Protein AF-M1CJT8-F1 (afdb_monomer_lite)

Secondary structure (DSSP, 8-state):
-HHHHHHHHHHHHHH-TTSSS--HHHHHHHHTTT---TTHHHHHHHHHHTS--

Organism: Solanum tuberosum (NCBI:txid4113)

pLDDT: mean 84.46, std 11.31, range [55.97, 93.94]

Sequence (53 aa):
MVDELQERIMEEAHSSRYYIHPGSTKMYRDLREVYWWSSMKKGIAEFVAKCPN

Structure (mmCIF, N/CA/C/O backbone):
data_AF-M1CJT8-F1
#
_entry.id   AF-M1CJT8-F1
#
loop_
_atom_site.group_PDB
_atom_site.id
_atom_site.type_symbol
_atom_site.label_atom_id
_atom_site.label_alt_id
_atom_site.label_comp_id
_atom_site.label_asym_id
_atom_site.label_entity_id
_atom_site.label_seq_id
_atom_site.pdbx_PDB_ins_code
_atom_site.Cartn_x
_atom_site.Cartn_y
_atom_site.Cartn_z
_atom_site.occupancy
_atom_site.B_iso_or_equiv
_atom_site.auth_seq_id
_atom_site.auth_comp_id
_atom_site.auth_asym_id
_atom_site.auth_atom_id
_atom_site.pdbx_PDB_model_num
ATOM 1 N N . MET A 1 1 ? 1.870 -7.194 14.207 1.00 55.97 1 MET A N 1
ATOM 2 C CA . MET A 1 1 ? 0.441 -7.577 14.137 1.00 55.97 1 MET A CA 1
ATOM 3 C C . MET A 1 1 ? -0.375 -6.765 13.130 1.00 55.97 1 MET A C 1
ATOM 5 O O . MET A 1 1 ? -0.898 -7.391 12.222 1.00 55.97 1 MET A O 1
ATOM 9 N N . VAL A 1 2 ? -0.516 -5.429 13.231 1.00 60.72 2 VAL A N 1
ATOM 10 C CA . VAL A 1 2 ? -1.256 -4.646 12.201 1.00 60.72 2 VAL A CA 1
ATOM 11 C C . VAL A 1 2 ? -0.422 -4.453 10.928 1.00 60.72 2 VAL A C 1
ATOM 13 O O . VAL A 1 2 ? -0.951 -4.597 9.828 1.00 60.72 2 VAL A O 1
ATOM 16 N N . ASP A 1 3 ? 0.885 -4.231 11.078 1.00 73.00 3 ASP A N 1
ATOM 17 C CA . ASP A 1 3 ? 1.789 -4.006 9.941 1.00 73.00 3 ASP A CA 1
ATOM 18 C C . ASP A 1 3 ? 2.012 -5.281 9.105 1.00 73.00 3 ASP A C 1
ATOM 20 O O . ASP A 1 3 ? 1.960 -5.230 7.881 1.00 73.00 3 ASP A O 1
ATOM 24 N N . GLU A 1 4 ? 2.129 -6.451 9.748 1.00 86.06 4 GLU A N 1
ATOM 25 C CA . GLU A 1 4 ? 2.301 -7.748 9.061 1.00 86.06 4 GLU A CA 1
ATOM 26 C C . GLU A 1 4 ? 1.073 -8.144 8.226 1.00 86.06 4 GLU A C 1
ATOM 28 O O . GLU A 1 4 ? 1.202 -8.778 7.181 1.00 86.06 4 GLU A O 1
ATOM 33 N N . LEU A 1 5 ? -0.140 -7.784 8.668 1.00 90.38 5 LEU A N 1
ATOM 34 C CA . LEU A 1 5 ? -1.355 -8.055 7.895 1.00 90.38 5 LEU A CA 1
ATOM 35 C C . LEU A 1 5 ? -1.405 -7.186 6.634 1.00 90.38 5 LEU A C 1
ATOM 37 O O . LEU A 1 5 ? -1.736 -7.685 5.560 1.00 90.38 5 LEU A O 1
ATOM 41 N N . GLN A 1 6 ? -1.066 -5.900 6.759 1.00 90.88 6 GLN A N 1
ATOM 42 C CA . GLN A 1 6 ? -1.011 -4.986 5.617 1.00 90.88 6 GLN A CA 1
ATOM 43 C C . GLN A 1 6 ? 0.046 -5.435 4.608 1.00 90.88 6 GLN A C 1
ATOM 45 O O . GLN A 1 6 ? -0.226 -5.438 3.410 1.00 90.88 6 GLN A O 1
ATOM 50 N N . GLU A 1 7 ? 1.218 -5.854 5.084 1.00 89.94 7 GLU A N 1
ATOM 51 C CA . GLU A 1 7 ? 2.299 -6.359 4.239 1.00 89.94 7 GLU A CA 1
ATOM 52 C C . GLU A 1 7 ? 1.869 -7.596 3.447 1.00 89.94 7 GLU A C 1
ATOM 54 O O . GLU A 1 7 ? 1.976 -7.591 2.224 1.00 89.94 7 GLU A O 1
ATOM 59 N N . ARG A 1 8 ? 1.248 -8.591 4.093 1.00 91.50 8 ARG A N 1
ATOM 60 C CA . ARG A 1 8 ? 0.742 -9.794 3.406 1.00 91.50 8 ARG A CA 1
ATOM 61 C C . ARG A 1 8 ? -0.322 -9.492 2.351 1.00 91.50 8 ARG A C 1
ATOM 63 O O . ARG A 1 8 ? -0.308 -10.088 1.278 1.00 91.50 8 ARG A O 1
ATOM 70 N N . ILE A 1 9 ? -1.235 -8.562 2.638 1.00 92.00 9 ILE A N 1
ATOM 71 C CA . ILE A 1 9 ? -2.250 -8.117 1.668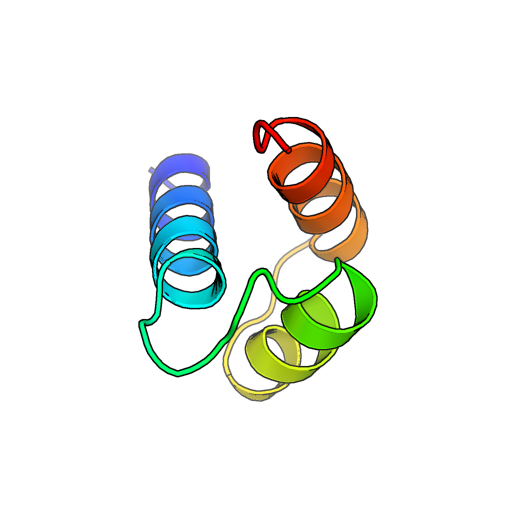 1.00 92.00 9 ILE A CA 1
ATOM 72 C C . ILE A 1 9 ? -1.573 -7.453 0.460 1.00 92.00 9 ILE A C 1
ATOM 74 O O . ILE A 1 9 ? -1.963 -7.684 -0.686 1.00 92.00 9 ILE A O 1
ATOM 78 N N . MET A 1 10 ? -0.556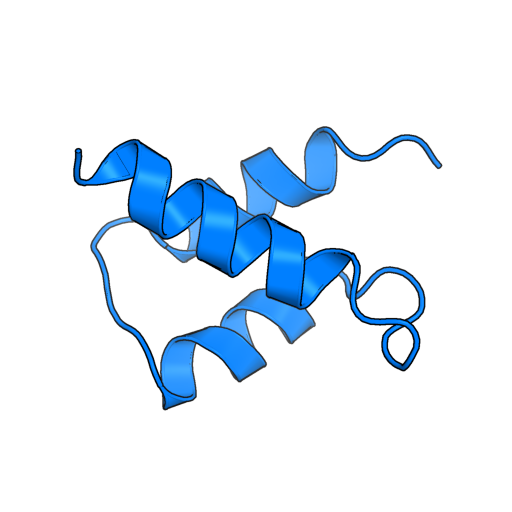 -6.624 0.708 1.00 90.75 10 MET A N 1
ATOM 79 C CA . MET A 1 10 ? 0.198 -5.954 -0.347 1.00 90.75 10 MET A CA 1
ATOM 80 C C . MET A 1 10 ? 1.013 -6.947 -1.192 1.00 90.75 10 MET A C 1
ATOM 82 O O . MET A 1 10 ? 0.996 -6.844 -2.419 1.00 90.75 10 MET A O 1
ATOM 86 N N . GLU A 1 11 ? 1.649 -7.941 -0.570 1.00 89.88 11 GLU A N 1
ATOM 87 C CA . GLU A 1 11 ? 2.362 -9.028 -1.253 1.00 89.88 11 GLU A CA 1
ATOM 88 C C . GLU A 1 11 ? 1.448 -9.845 -2.165 1.00 89.88 11 GLU A C 1
ATOM 90 O O . GLU A 1 11 ? 1.805 -10.095 -3.318 1.00 89.88 11 GLU A O 1
ATOM 95 N N . GLU A 1 12 ? 0.263 -10.229 -1.687 1.00 88.31 12 GLU A N 1
ATOM 96 C CA . GLU A 1 12 ? -0.708 -10.992 -2.475 1.00 88.31 12 GLU A CA 1
ATOM 97 C C . GLU A 1 12 ? -1.221 -10.183 -3.676 1.00 88.31 12 GLU A C 1
ATOM 99 O O . GLU A 1 12 ? -1.250 -10.684 -4.804 1.00 88.31 12 GLU A O 1
ATOM 104 N N . ALA A 1 13 ? -1.554 -8.905 -3.465 1.00 87.44 13 ALA A N 1
ATOM 105 C CA . ALA A 1 13 ? -2.014 -8.018 -4.531 1.00 87.44 13 ALA A CA 1
ATOM 106 C C . ALA A 1 13 ? -0.928 -7.728 -5.581 1.00 87.44 13 ALA A C 1
ATOM 108 O O . ALA A 1 13 ? -1.243 -7.559 -6.760 1.00 87.44 13 ALA A O 1
ATOM 109 N N . HIS A 1 14 ? 0.341 -7.679 -5.172 1.00 86.25 14 HIS A N 1
ATOM 110 C CA . HIS A 1 14 ? 1.465 -7.407 -6.065 1.00 86.25 14 HIS A CA 1
ATOM 111 C C . HIS A 1 14 ? 1.989 -8.654 -6.794 1.00 86.25 14 HIS A C 1
ATOM 113 O O . HIS A 1 14 ? 2.428 -8.548 -7.935 1.00 86.25 14 HIS A O 1
ATOM 119 N N . SER A 1 15 ? 1.927 -9.829 -6.158 1.00 79.62 15 SER A N 1
ATOM 120 C CA . SER A 1 15 ? 2.501 -11.088 -6.673 1.00 79.62 15 SER A CA 1
ATOM 121 C C . SER A 1 15 ? 1.493 -11.969 -7.414 1.00 79.62 15 SER A C 1
ATOM 123 O O . SER A 1 15 ? 1.834 -13.057 -7.887 1.00 79.62 15 SER A O 1
ATOM 125 N N . SER A 1 16 ? 0.232 -11.545 -7.499 1.00 75.50 16 SER A N 1
ATOM 126 C CA . SER A 1 16 ? -0.796 -12.291 -8.217 1.00 75.50 16 SER A CA 1
ATOM 127 C C . SER A 1 16 ? -0.412 -12.449 -9.691 1.00 75.50 16 SER A C 1
ATOM 129 O O . SER A 1 16 ? -0.206 -11.470 -10.405 1.00 75.50 16 SER A O 1
ATOM 131 N N . ARG A 1 17 ? -0.359 -13.703 -10.166 1.00 63.75 17 ARG A N 1
ATOM 132 C CA . ARG A 1 17 ? 0.046 -14.092 -11.537 1.00 63.75 17 ARG A CA 1
ATOM 133 C C . ARG A 1 17 ? -0.714 -13.378 -12.660 1.00 63.75 17 ARG A C 1
ATOM 135 O O . ARG A 1 17 ? -0.261 -13.401 -13.799 1.00 63.75 17 ARG A O 1
ATOM 142 N N . TYR A 1 18 ? -1.868 -12.790 -12.356 1.00 62.66 18 TYR A N 1
ATOM 143 C CA . TYR A 1 18 ? -2.710 -12.078 -13.318 1.00 62.66 18 TYR A CA 1
ATOM 144 C C . TYR A 1 18 ? -2.417 -10.575 -13.393 1.00 62.66 18 TYR A C 1
ATOM 146 O O . TYR A 1 18 ? -2.900 -9.898 -14.298 1.00 62.66 18 TYR A O 1
ATOM 154 N N . TYR A 1 19 ? -1.612 -10.052 -12.470 1.00 60.72 19 TYR A N 1
ATOM 155 C CA . TYR A 1 19 ? -1.211 -8.659 -12.413 1.00 60.72 19 TYR A CA 1
ATOM 156 C C . TYR A 1 19 ? 0.297 -8.585 -12.642 1.00 60.72 19 TYR A C 1
ATOM 158 O O . TYR A 1 19 ? 1.088 -8.728 -11.720 1.00 60.72 19 TYR A O 1
ATOM 166 N N . ILE A 1 20 ? 0.708 -8.380 -13.896 1.00 60.25 20 ILE A N 1
ATOM 167 C CA . ILE A 1 20 ? 2.098 -8.023 -14.210 1.00 60.25 20 ILE A CA 1
ATOM 168 C C . ILE A 1 20 ? 2.384 -6.709 -13.470 1.00 60.25 20 ILE A C 1
ATOM 170 O O . ILE A 1 20 ? 1.824 -5.683 -13.853 1.00 60.25 20 ILE A O 1
ATOM 174 N N . HIS A 1 21 ? 3.157 -6.781 -12.380 1.00 65.81 21 HIS A N 1
ATOM 175 C CA . HIS A 1 21 ? 3.575 -5.682 -11.499 1.00 65.81 21 HIS A CA 1
ATOM 176 C C . HIS A 1 21 ? 2.628 -4.471 -11.509 1.00 65.81 21 HIS A C 1
ATOM 178 O O . HIS A 1 21 ? 2.913 -3.451 -12.149 1.00 65.81 21 HIS A O 1
ATOM 184 N N . PRO A 1 22 ? 1.472 -4.555 -10.824 1.00 73.88 22 PRO A N 1
ATOM 185 C CA . PRO A 1 22 ? 0.546 -3.441 -10.787 1.00 73.88 22 PRO A CA 1
ATOM 186 C C . PRO A 1 22 ? 1.240 -2.255 -10.112 1.00 73.88 22 PRO A C 1
ATOM 188 O O . PRO A 1 22 ? 1.662 -2.330 -8.959 1.00 73.88 22 PRO A O 1
ATOM 191 N N . GLY A 1 23 ? 1.352 -1.141 -10.836 1.00 83.75 23 GLY A N 1
ATOM 192 C CA . GLY A 1 23 ? 1.859 0.101 -10.263 1.00 83.75 23 GLY A CA 1
ATOM 193 C C . GLY A 1 23 ? 1.017 0.554 -9.064 1.00 83.75 23 GLY A C 1
ATOM 194 O O . GLY A 1 23 ? -0.156 0.188 -8.922 1.00 83.75 23 GLY A O 1
ATOM 195 N N . SER A 1 24 ? 1.594 1.412 -8.223 1.00 88.81 24 SER A N 1
ATOM 196 C CA . SER A 1 24 ? 0.996 1.877 -6.959 1.00 88.81 24 SER A CA 1
ATOM 197 C C . SER A 1 24 ? -0.443 2.395 -7.096 1.00 88.81 24 SER A C 1
ATOM 199 O O . SER A 1 24 ? -1.281 2.156 -6.226 1.00 88.81 24 SER A O 1
ATOM 201 N N . THR A 1 25 ? -0.775 3.058 -8.209 1.00 89.75 25 THR A N 1
ATOM 202 C CA . THR A 1 25 ? -2.133 3.553 -8.483 1.00 89.75 25 THR A CA 1
ATOM 203 C C . THR A 1 25 ? -3.154 2.430 -8.617 1.00 89.75 25 THR A C 1
ATOM 205 O O . THR A 1 25 ? -4.248 2.540 -8.064 1.00 89.75 25 THR A O 1
ATOM 208 N N . LYS A 1 26 ? -2.819 1.362 -9.349 1.00 89.00 26 LYS A N 1
ATOM 209 C CA . LYS A 1 26 ? -3.728 0.231 -9.543 1.00 89.00 26 LYS A CA 1
ATOM 210 C C . LYS A 1 26 ? -3.914 -0.520 -8.231 1.00 89.00 26 LYS A C 1
ATOM 212 O O . LYS A 1 26 ? -5.042 -0.708 -7.797 1.00 89.00 26 LYS A O 1
ATOM 217 N N . MET A 1 27 ? -2.811 -0.817 -7.557 1.00 91.19 27 MET A N 1
ATOM 218 C CA . MET A 1 27 ? -2.819 -1.507 -6.273 1.00 91.19 27 MET A CA 1
ATOM 219 C C . MET A 1 27 ? -3.630 -0.748 -5.207 1.00 91.19 27 MET A C 1
ATOM 221 O O . MET A 1 27 ? -4.428 -1.351 -4.498 1.00 91.19 27 MET A O 1
ATOM 225 N N . TYR A 1 28 ? -3.529 0.587 -5.146 1.00 92.88 28 TYR A N 1
ATOM 226 C CA . TYR A 1 28 ? -4.383 1.395 -4.265 1.00 92.88 28 TYR A CA 1
ATOM 227 C C . TYR A 1 28 ? -5.868 1.303 -4.622 1.00 92.88 28 TYR A C 1
ATOM 229 O O . TYR A 1 28 ? -6.700 1.254 -3.719 1.00 92.88 28 TYR A O 1
ATOM 237 N N . ARG A 1 29 ? -6.216 1.315 -5.915 1.00 91.31 29 ARG A N 1
ATOM 238 C CA . ARG A 1 29 ? -7.612 1.224 -6.365 1.00 91.31 29 ARG A CA 1
ATOM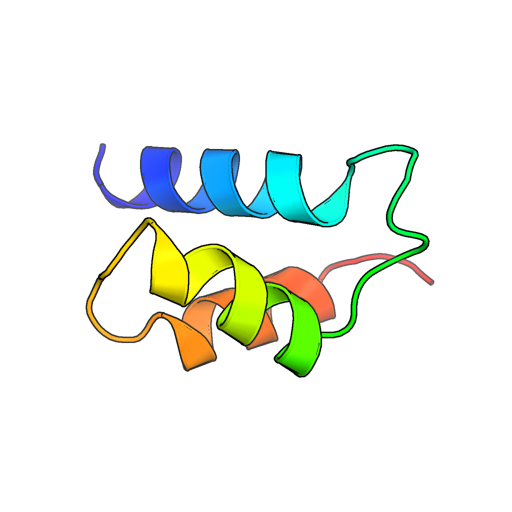 239 C C . ARG A 1 29 ? -8.229 -0.135 -6.063 1.00 91.31 29 ARG A C 1
ATOM 241 O O . ARG A 1 29 ? -9.352 -0.159 -5.590 1.00 91.31 29 ARG A O 1
ATOM 248 N N . ASP A 1 3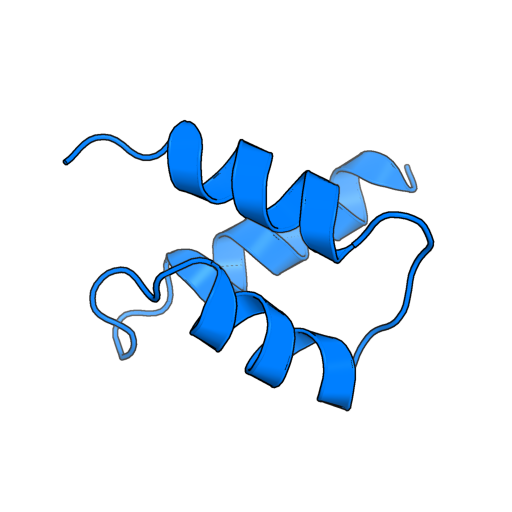0 ? -7.489 -1.211 -6.283 1.00 89.62 30 ASP A N 1
ATOM 249 C CA . ASP A 1 30 ? -7.997 -2.561 -6.053 1.00 89.62 30 ASP A CA 1
ATOM 250 C C . ASP A 1 30 ? -8.130 -2.828 -4.542 1.00 89.62 30 ASP A C 1
ATOM 252 O O . ASP A 1 30 ? -9.156 -3.309 -4.066 1.00 89.62 30 ASP A O 1
ATOM 256 N N . LEU A 1 31 ? -7.127 -2.436 -3.746 1.00 92.06 31 LEU A N 1
ATOM 257 C CA . LEU A 1 31 ? -7.148 -2.691 -2.306 1.00 92.06 31 LEU A CA 1
ATOM 258 C C . LEU A 1 31 ? -8.164 -1.818 -1.555 1.00 92.06 31 LEU A C 1
ATOM 260 O O . LEU A 1 31 ? -8.778 -2.309 -0.613 1.00 92.06 31 LEU A O 1
ATOM 264 N N . ARG A 1 32 ? -8.379 -0.552 -1.953 1.00 93.44 32 ARG A N 1
ATOM 265 C CA . ARG A 1 32 ? -9.320 0.354 -1.252 1.00 93.44 32 ARG A CA 1
ATOM 266 C C . ARG A 1 32 ? -10.788 -0.065 -1.357 1.00 93.44 32 ARG A C 1
ATOM 268 O O . ARG A 1 32 ? -11.620 0.512 -0.663 1.00 93.44 32 ARG A O 1
ATOM 275 N N . GLU A 1 33 ? -11.121 -0.958 -2.287 1.00 92.19 33 GLU A N 1
ATOM 276 C CA . GLU A 1 33 ? -12.487 -1.459 -2.469 1.00 92.19 33 GLU A CA 1
ATOM 277 C C . GLU A 1 33 ? -12.862 -2.483 -1.393 1.00 92.19 33 GLU A C 1
ATOM 279 O O . GLU A 1 33 ? -14.033 -2.603 -1.043 1.00 92.19 33 GLU A O 1
ATOM 284 N N . VAL A 1 34 ? -11.866 -3.181 -0.838 1.00 93.31 34 VAL A N 1
ATOM 285 C CA . VAL A 1 34 ? -12.061 -4.283 0.117 1.00 93.31 34 VAL A CA 1
ATOM 286 C C . VAL A 1 34 ? -11.474 -3.958 1.491 1.00 93.31 34 VAL A C 1
ATOM 288 O O . VAL A 1 34 ? -11.997 -4.396 2.514 1.00 93.31 34 VAL A O 1
ATOM 291 N N . TYR A 1 35 ? -10.412 -3.154 1.534 1.00 91.69 35 TYR A N 1
ATOM 292 C CA . TYR A 1 35 ? -9.675 -2.832 2.747 1.00 91.69 35 TYR A CA 1
ATOM 293 C C . TYR A 1 35 ? -9.492 -1.327 2.928 1.00 91.69 35 TYR A C 1
ATOM 295 O O . TYR A 1 35 ? -9.393 -0.559 1.972 1.00 91.69 35 TYR A O 1
ATOM 303 N N . TRP A 1 36 ? -9.384 -0.901 4.186 1.00 92.19 36 TRP A N 1
ATOM 304 C CA . TRP A 1 36 ? -9.093 0.486 4.526 1.00 92.19 36 TRP A CA 1
ATOM 305 C C . TRP A 1 36 ? -8.199 0.584 5.760 1.00 92.19 36 TRP A C 1
ATOM 307 O O . TRP A 1 36 ? -8.492 -0.012 6.795 1.00 92.19 36 TRP A O 1
ATOM 317 N N . TRP A 1 37 ? -7.130 1.375 5.664 1.00 93.06 37 TRP A N 1
ATOM 318 C CA . TRP A 1 37 ? -6.275 1.734 6.795 1.00 93.06 37 TRP A CA 1
ATOM 319 C C . TRP A 1 37 ? -5.649 3.123 6.607 1.00 93.06 37 TRP A C 1
ATOM 321 O O . TRP A 1 37 ? -5.620 3.677 5.502 1.00 93.06 37 TRP A O 1
ATOM 331 N N . SER A 1 38 ? -5.164 3.723 7.698 1.00 91.50 38 SER A N 1
ATOM 332 C CA . SER A 1 38 ? -4.490 5.024 7.646 1.00 91.50 38 SER A CA 1
ATOM 333 C C . SER A 1 38 ? -3.190 4.925 6.843 1.00 91.50 38 SER A C 1
ATOM 335 O O . SER A 1 38 ? -2.483 3.926 6.890 1.00 91.50 38 SER A O 1
ATOM 337 N N . SER A 1 39 ? -2.865 5.964 6.071 1.00 91.62 39 SER A N 1
ATOM 338 C CA . SER A 1 39 ? -1.624 6.024 5.277 1.00 91.62 39 SER A CA 1
ATOM 339 C C . SER A 1 39 ? -1.463 4.940 4.196 1.00 91.62 39 SER A C 1
ATOM 341 O O . SER A 1 39 ? -0.372 4.779 3.654 1.00 91.62 39 SER A O 1
ATOM 343 N N . MET A 1 40 ? -2.544 4.266 3.790 1.00 93.25 40 MET A N 1
ATOM 344 C CA . MET A 1 40 ? -2.538 3.197 2.780 1.00 93.25 40 MET A CA 1
ATOM 345 C C . MET A 1 40 ? -1.843 3.574 1.463 1.00 93.25 40 MET A C 1
ATOM 347 O O . MET A 1 40 ? -1.035 2.810 0.947 1.00 93.25 40 MET A O 1
ATOM 351 N N . LYS A 1 41 ? -2.076 4.789 0.945 1.00 93.19 41 LYS A N 1
ATOM 352 C CA . LYS A 1 41 ? -1.382 5.281 -0.263 1.00 93.19 41 LYS A CA 1
ATOM 353 C C . LYS A 1 41 ? 0.138 5.339 -0.088 1.00 93.19 41 LYS A C 1
ATOM 355 O O . LYS A 1 41 ? 0.863 5.001 -1.017 1.00 93.19 41 LYS A O 1
ATOM 360 N N . LYS A 1 42 ? 0.604 5.788 1.084 1.00 93.94 42 LYS A N 1
ATOM 361 C CA . LYS A 1 42 ? 2.031 5.909 1.401 1.00 93.94 42 LYS A CA 1
ATOM 362 C C . LYS A 1 42 ? 2.664 4.522 1.523 1.00 93.94 42 LYS A C 1
ATOM 364 O O . LYS A 1 42 ? 3.668 4.277 0.867 1.00 93.94 42 LYS A O 1
ATOM 369 N N . GLY A 1 43 ? 2.025 3.610 2.259 1.00 92.75 43 GLY A N 1
ATOM 370 C CA . GLY A 1 43 ? 2.499 2.230 2.405 1.00 92.75 43 GLY A CA 1
ATOM 371 C C . GLY A 1 43 ? 2.610 1.498 1.065 1.00 92.75 43 GLY A C 1
ATOM 372 O O . GLY A 1 43 ? 3.637 0.895 0.784 1.00 92.75 43 GLY A O 1
ATOM 373 N N . ILE A 1 44 ? 1.610 1.636 0.187 1.00 92.12 44 ILE A N 1
ATOM 374 C CA . ILE A 1 44 ? 1.641 1.033 -1.156 1.00 92.12 44 ILE A CA 1
ATOM 375 C C . ILE A 1 44 ? 2.764 1.627 -2.017 1.00 92.12 44 ILE A C 1
ATOM 377 O O . ILE A 1 44 ? 3.443 0.891 -2.728 1.00 92.12 44 ILE A O 1
ATOM 381 N N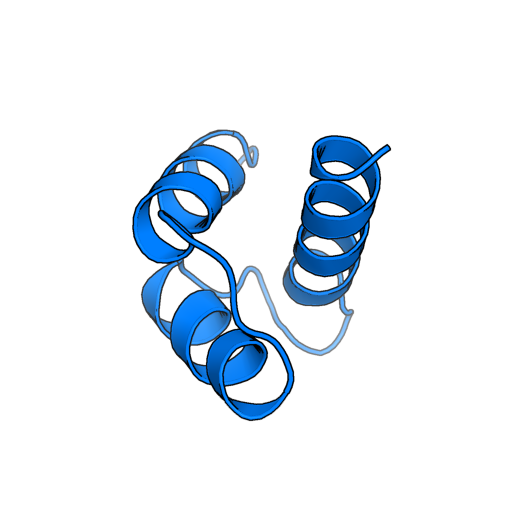 . ALA A 1 45 ? 2.975 2.947 -1.973 1.00 92.38 45 ALA A N 1
ATOM 382 C CA . ALA A 1 45 ? 4.058 3.582 -2.723 1.00 92.38 45 ALA A CA 1
ATOM 383 C C . ALA A 1 45 ? 5.439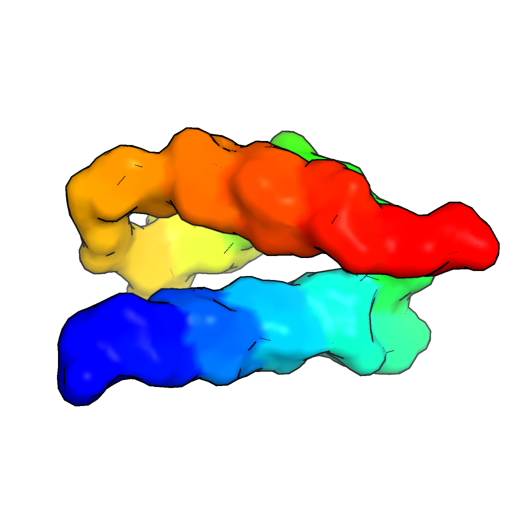 3.094 -2.256 1.00 92.38 45 ALA A C 1
ATOM 385 O O . ALA A 1 45 ? 6.285 2.778 -3.088 1.00 92.38 45 ALA A O 1
ATOM 386 N N . GLU A 1 46 ? 5.647 2.986 -0.942 1.00 92.44 46 GLU A N 1
ATOM 387 C CA . GLU A 1 46 ? 6.881 2.455 -0.353 1.00 92.44 46 GLU A CA 1
ATOM 388 C C . GLU A 1 46 ? 7.072 0.964 -0.655 1.00 92.44 46 GLU A C 1
ATOM 390 O O . GLU A 1 46 ? 8.194 0.540 -0.916 1.00 92.44 46 GLU A O 1
ATOM 395 N N . PHE A 1 47 ? 5.994 0.176 -0.651 1.00 90.50 47 PHE A N 1
ATOM 396 C CA . PHE A 1 47 ? 6.023 -1.246 -0.986 1.00 90.50 47 PHE A CA 1
ATOM 397 C C . PHE A 1 47 ? 6.439 -1.465 -2.446 1.00 90.50 47 PHE A C 1
ATOM 399 O O . PHE A 1 47 ? 7.420 -2.152 -2.709 1.00 90.50 47 PHE A O 1
ATOM 406 N N . VAL A 1 48 ? 5.756 -0.810 -3.391 1.00 87.75 48 VAL A N 1
ATOM 407 C CA . VAL A 1 48 ? 6.054 -0.934 -4.829 1.00 87.75 48 VAL A CA 1
ATOM 408 C C . VAL A 1 48 ? 7.453 -0.407 -5.165 1.00 87.75 48 VAL A C 1
ATOM 410 O O . VAL A 1 48 ? 8.121 -0.968 -6.025 1.00 87.75 48 VAL A O 1
ATOM 413 N N . ALA A 1 49 ? 7.936 0.632 -4.472 1.00 89.25 49 ALA A N 1
ATOM 414 C CA . ALA A 1 49 ? 9.288 1.162 -4.674 1.00 89.25 49 ALA A CA 1
ATOM 415 C C . ALA A 1 49 ? 10.410 0.191 -4.255 1.00 89.25 49 ALA A C 1
ATOM 417 O O . ALA A 1 49 ? 11.549 0.367 -4.682 1.00 89.25 49 ALA A O 1
ATOM 418 N N . LYS A 1 50 ? 10.112 -0.813 -3.419 1.00 87.75 50 LYS A N 1
ATOM 419 C CA . LYS A 1 50 ? 11.067 -1.859 -3.015 1.00 87.75 50 LYS A CA 1
ATOM 420 C C . LYS A 1 50 ? 11.120 -3.033 -3.998 1.00 87.75 50 LYS A C 1
ATOM 422 O O . LYS A 1 50 ? 12.001 -3.879 -3.862 1.00 87.75 50 LYS A O 1
ATOM 427 N N . CYS A 1 51 ? 10.197 -3.114 -4.956 1.00 82.12 51 CYS A N 1
ATOM 428 C CA . CYS A 1 51 ? 10.155 -4.215 -5.910 1.00 82.12 51 CYS A CA 1
ATOM 429 C C . CYS A 1 51 ? 11.313 -4.094 -6.918 1.00 82.12 51 CYS A C 1
ATOM 431 O O . CYS A 1 51 ? 11.473 -3.033 -7.526 1.00 82.12 51 CYS A O 1
ATOM 433 N N . PRO A 1 52 ? 12.135 -5.146 -7.098 1.00 67.56 52 PRO A N 1
ATOM 434 C CA . PRO A 1 52 ? 13.156 -5.157 -8.140 1.00 67.56 52 PRO A CA 1
ATOM 435 C C . PRO A 1 52 ? 12.485 -5.158 -9.524 1.00 67.56 52 PRO A C 1
ATOM 437 O O . PRO A 1 52 ? 11.481 -5.845 -9.713 1.00 67.56 52 PRO A O 1
ATOM 440 N N . ASN A 1 53 ? 13.026 -4.358 -10.451 1.00 58.88 53 ASN A N 1
ATOM 441 C CA . ASN A 1 53 ? 12.575 -4.280 -11.850 1.00 58.88 53 ASN A CA 1
ATOM 442 C C . ASN A 1 53 ? 12.748 -5.604 -12.600 1.00 58.88 53 ASN A C 1
ATOM 444 O O . ASN A 1 53 ? 13.769 -6.287 -12.349 1.00 58.88 53 ASN A O 1
#

Radius of gyration: 10.26 Å; chains: 1; bounding box: 26×20×28 Å

InterPro domains:
  IPR041588 Integrase zinc-binding domain [PF17921] (4-52)

Foldseek 3Di:
DVVVVLLVLLCCLQVPPVDPRDQLVVSCVVCVVPDDDPCSSVVSNVNSVPDDD